Protein AF-A0A849T297-F1 (afdb_monomer)

Mean predicted aligned error: 6.34 Å

pLDDT: mean 84.64, std 11.65, range [43.94, 94.94]

Foldseek 3Di:
DVCPVVVVLLVVLVPDDVVLQPDKDKDKDWDPPQDDDVDDTWIKIWIARPSVRDTNDMDTDPDPPDD

Secondary structure (DSSP, 8-state):
-TTHHHHHHHHHHHTS-GGG---EEEEEEE-TT---TTPPPPEEEEEEETTTTEEEEEEEESS----

Nearest PDB structures (foldseek):
  3ly9-assembly1_A-2  TM=7.110E-01  e=8.480E-01  Escherichia coli str. K-12 substr. MG1655
  3ly8-assembly1_A-2  TM=6.869E-01  e=1.108E+00  Escherichia coli str. K-12 substr. MG1655
  3ly7-assembly1_A  TM=6.9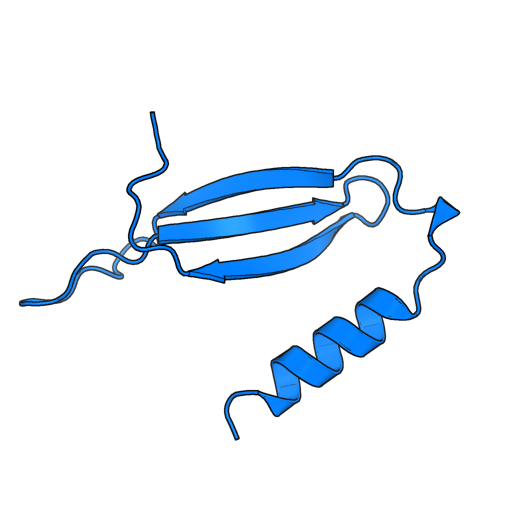24E-01  e=1.354E+00  Escherichia coli str. K-12 substr. MG1655
  8to0-assembly1_Fo  TM=6.013E-01  e=2.825E+00  Mus musculus
  2g5z-assembly1_A  TM=5.203E-01  e=2.642E+00  Aequorea victoria

Radius of gyration: 14.3 Å; Cα contacts (8 Å, |Δi|>4): 90; chains: 1; bounding box: 25×25×40 Å

Structure (mmCIF, N/CA/C/O backbone):
data_AF-A0A849T297-F1
#
_entry.id   AF-A0A849T297-F1
#
loop_
_atom_site.group_PDB
_atom_site.id
_atom_site.type_symbol
_atom_site.label_atom_id
_atom_site.label_alt_id
_atom_site.label_comp_id
_atom_site.label_asym_id
_atom_site.label_entity_id
_atom_site.label_seq_id
_atom_site.pdbx_PDB_ins_code
_atom_site.Cartn_x
_atom_site.Cartn_y
_atom_site.Cartn_z
_atom_site.occupancy
_atom_site.B_iso_or_equiv
_atom_site.auth_seq_id
_atom_site.auth_comp_id
_atom_site.auth_asym_id
_atom_site.auth_atom_id
_atom_site.pdbx_PDB_model_num
ATOM 1 N N . MET A 1 1 ? 13.926 -16.579 -1.432 1.00 47.50 1 MET A N 1
ATOM 2 C CA . MET A 1 1 ? 12.477 -16.859 -1.421 1.00 47.50 1 MET A CA 1
ATOM 3 C C . MET A 1 1 ? 11.738 -15.529 -1.457 1.00 47.50 1 MET A C 1
ATOM 5 O O . MET A 1 1 ? 11.765 -14.837 -0.452 1.00 47.50 1 MET A O 1
ATOM 9 N N . PRO A 1 2 ? 11.163 -15.111 -2.596 1.00 57.09 2 PRO A N 1
ATOM 10 C CA . PRO A 1 2 ? 10.557 -13.780 -2.734 1.00 57.09 2 PRO A CA 1
ATOM 11 C C . PRO A 1 2 ? 9.366 -13.527 -1.792 1.00 57.09 2 PRO A C 1
ATOM 13 O O . PRO A 1 2 ? 9.085 -12.378 -1.472 1.00 57.09 2 PRO A O 1
ATOM 16 N N . ASN A 1 3 ? 8.709 -14.588 -1.307 1.00 65.12 3 ASN A N 1
ATOM 17 C CA . ASN A 1 3 ? 7.468 -14.474 -0.536 1.00 65.12 3 ASN A CA 1
ATOM 18 C C . ASN A 1 3 ? 7.670 -14.359 0.980 1.00 65.12 3 ASN A C 1
ATOM 20 O O . ASN A 1 3 ? 6.782 -13.860 1.654 1.00 65.12 3 ASN A O 1
ATOM 24 N N . SER A 1 4 ? 8.828 -14.732 1.539 1.00 82.94 4 SER A N 1
ATOM 25 C CA . SER A 1 4 ? 8.978 -14.831 3.003 1.00 82.94 4 SER A CA 1
ATOM 26 C C . SER A 1 4 ? 8.774 -13.499 3.728 1.00 82.94 4 SER A C 1
ATOM 28 O O . SER A 1 4 ? 8.233 -13.473 4.829 1.00 82.94 4 SER A O 1
ATOM 30 N N . LEU A 1 5 ? 9.176 -12.384 3.109 1.00 85.50 5 LEU A N 1
ATOM 31 C CA . LEU A 1 5 ? 8.932 -11.050 3.656 1.00 85.50 5 LEU A CA 1
ATOM 32 C C . LEU A 1 5 ? 7.461 -10.646 3.528 1.00 85.50 5 LEU A C 1
ATOM 34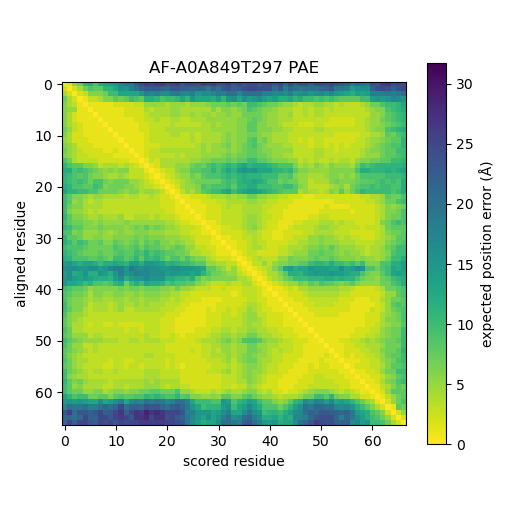 O O . LEU A 1 5 ? 6.908 -10.063 4.455 1.00 85.50 5 LEU A O 1
ATOM 38 N N . GLN A 1 6 ? 6.833 -10.946 2.391 1.00 86.50 6 GLN A N 1
ATOM 39 C CA . GLN A 1 6 ? 5.434 -10.602 2.160 1.00 86.50 6 GLN A CA 1
ATOM 40 C C . GLN A 1 6 ? 4.505 -11.406 3.074 1.00 86.50 6 GLN A C 1
ATOM 42 O O . GLN A 1 6 ? 3.578 -10.837 3.648 1.00 86.50 6 GLN A O 1
ATOM 47 N N . ASP A 1 7 ? 4.797 -12.686 3.276 1.00 89.25 7 ASP A N 1
ATOM 48 C CA . ASP A 1 7 ? 4.068 -13.558 4.193 1.00 89.25 7 ASP A CA 1
ATOM 49 C C . ASP A 1 7 ? 4.246 -13.083 5.640 1.00 89.25 7 ASP A C 1
ATOM 51 O O . ASP A 1 7 ? 3.266 -12.922 6.365 1.00 89.25 7 ASP A O 1
ATOM 55 N N . PHE A 1 8 ? 5.482 -12.766 6.049 1.00 91.50 8 PHE A N 1
ATOM 56 C CA . PHE A 1 8 ? 5.756 -12.201 7.372 1.00 91.50 8 PHE A CA 1
ATOM 57 C C . PHE A 1 8 ? 4.999 -10.889 7.600 1.00 91.50 8 PHE A C 1
ATOM 59 O O . PHE A 1 8 ? 4.327 -10.730 8.617 1.00 91.50 8 PHE A O 1
ATOM 66 N N . PHE A 1 9 ? 5.070 -9.968 6.637 1.00 88.81 9 PHE A N 1
ATOM 67 C CA . PHE A 1 9 ? 4.383 -8.684 6.708 1.00 88.81 9 PHE A CA 1
ATOM 68 C C . PHE A 1 9 ? 2.866 -8.862 6.812 1.00 88.81 9 PHE A C 1
ATOM 70 O O . PHE A 1 9 ? 2.234 -8.259 7.674 1.00 88.81 9 PHE A O 1
ATOM 77 N N . THR A 1 10 ? 2.289 -9.735 5.983 1.00 87.94 10 THR A N 1
ATOM 78 C CA . THR A 1 10 ? 0.846 -10.015 5.985 1.00 87.94 10 THR A CA 1
ATOM 79 C C . THR A 1 10 ? 0.403 -10.621 7.315 1.00 87.94 10 THR A C 1
ATOM 81 O O . THR A 1 10 ? -0.619 -10.211 7.866 1.00 87.94 10 THR A O 1
ATOM 84 N N . ASN A 1 11 ? 1.186 -11.546 7.874 1.00 90.69 11 ASN A N 1
ATOM 85 C CA . ASN A 1 11 ? 0.906 -12.152 9.176 1.00 90.69 11 ASN A CA 1
ATOM 86 C C . ASN A 1 11 ? 0.994 -11.131 10.315 1.00 90.69 11 ASN A C 1
ATOM 88 O O . ASN A 1 11 ? 0.121 -11.100 11.178 1.00 90.69 11 ASN A O 1
ATOM 92 N N . TRP A 1 12 ? 2.010 -10.266 10.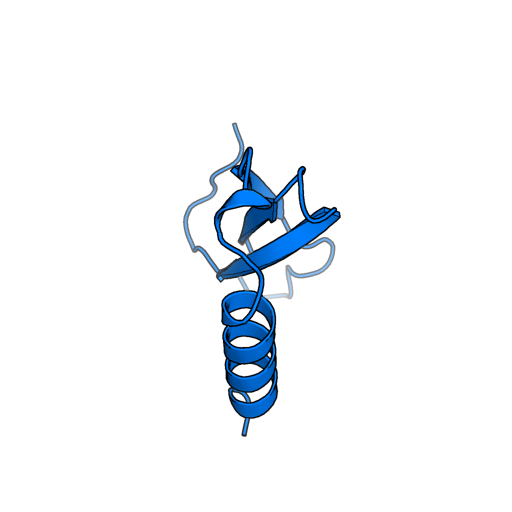300 1.00 90.50 12 TRP A N 1
ATOM 93 C CA . TRP A 1 12 ? 2.154 -9.199 11.285 1.00 90.50 12 TRP A CA 1
ATOM 94 C C . TRP A 1 12 ? 0.983 -8.215 11.222 1.00 90.50 12 TRP A C 1
ATOM 96 O O . TRP A 1 12 ? 0.348 -7.964 12.243 1.00 90.50 12 TRP A O 1
ATOM 106 N N . VAL A 1 13 ? 0.611 -7.740 10.030 1.00 88.56 13 VAL A N 1
ATOM 107 C CA . VAL A 1 13 ? -0.556 -6.859 9.861 1.00 88.56 13 VAL A CA 1
ATOM 108 C C . VAL A 1 13 ? -1.850 -7.545 10.313 1.00 88.56 13 VAL A C 1
ATOM 110 O O . VAL A 1 13 ? -2.703 -6.915 10.933 1.00 88.56 13 VAL A O 1
ATOM 113 N N . SER A 1 14 ? -1.989 -8.848 10.062 1.00 86.69 14 SER A N 1
ATOM 114 C CA . SER A 1 14 ? -3.168 -9.621 10.477 1.00 86.69 14 SER A CA 1
ATOM 115 C C . SER A 1 14 ? -3.278 -9.814 11.993 1.00 86.69 14 SER A C 1
ATOM 117 O O . SER A 1 14 ? -4.349 -10.182 12.471 1.00 86.69 14 SER A O 1
ATOM 119 N N . SER A 1 15 ? -2.200 -9.572 12.748 1.00 89.88 15 SER A N 1
ATOM 120 C CA . SER A 1 15 ? -2.213 -9.612 14.215 1.00 89.88 15 SER A CA 1
ATOM 121 C C . SER A 1 15 ? -2.784 -8.348 14.866 1.00 89.88 15 SER A C 1
ATOM 123 O O . SER A 1 15 ? -3.066 -8.367 16.064 1.00 89.88 15 SER A O 1
ATOM 125 N N . PHE A 1 16 ? -2.986 -7.263 14.107 1.00 86.94 16 PHE A N 1
ATOM 126 C CA . PHE A 1 16 ? -3.615 -6.053 14.633 1.00 86.94 16 PHE A CA 1
ATOM 127 C C . PHE A 1 16 ? -5.098 -6.267 14.932 1.00 86.94 16 PHE A C 1
ATOM 129 O O . PHE A 1 16 ? -5.784 -7.067 14.288 1.00 86.94 16 PHE A O 1
ATOM 136 N N . ASN A 1 17 ? -5.611 -5.511 15.904 1.00 84.62 17 ASN A N 1
ATOM 137 C CA . ASN A 1 17 ? -7.029 -5.551 16.216 1.00 84.62 17 ASN A CA 1
ATOM 138 C C . ASN A 1 17 ? -7.838 -4.965 15.045 1.00 84.62 17 ASN A C 1
ATOM 140 O O . ASN A 1 17 ? -7.577 -3.859 14.569 1.00 84.62 17 ASN A O 1
ATOM 144 N N . LYS A 1 18 ? -8.851 -5.707 14.590 1.00 79.88 18 LYS A N 1
ATOM 145 C CA . LYS A 1 18 ? -9.716 -5.309 13.473 1.00 79.88 18 LYS A CA 1
ATOM 146 C C . LYS A 1 18 ? -10.494 -4.027 13.765 1.00 79.88 18 LYS A C 1
ATOM 148 O O . LYS A 1 18 ? -10.793 -3.296 12.827 1.00 79.88 18 LYS A O 1
ATOM 153 N N . ASP A 1 19 ? -10.749 -3.720 15.035 1.00 84.75 19 ASP A N 1
ATOM 154 C CA . ASP A 1 19 ? -11.457 -2.503 15.450 1.00 84.75 19 ASP A CA 1
ATOM 155 C C . ASP A 1 19 ? -10.667 -1.213 15.145 1.00 84.75 19 ASP A C 1
ATOM 157 O O . ASP A 1 19 ? -11.239 -0.126 15.026 1.00 84.75 19 ASP A O 1
ATOM 161 N N . GLU A 1 20 ? -9.347 -1.318 14.971 1.00 80.00 20 GLU A N 1
ATOM 162 C CA . GLU A 1 20 ? -8.488 -0.197 14.572 1.00 80.00 20 GLU A CA 1
ATOM 163 C C . GLU A 1 20 ? -8.528 0.057 13.055 1.00 80.00 20 GLU A C 1
ATOM 165 O O . GLU A 1 20 ? -8.190 1.147 12.580 1.00 80.00 20 GLU A O 1
ATOM 170 N N . VAL A 1 21 ? -9.008 -0.914 12.270 1.00 81.56 21 VAL A N 1
ATOM 171 C CA . VAL A 1 21 ? -9.179 -0.798 10.818 1.00 81.56 21 VAL A CA 1
ATOM 172 C C . VAL A 1 21 ? -10.508 -0.106 10.514 1.00 81.56 21 VAL A C 1
ATOM 174 O O . VAL A 1 21 ? -11.497 -0.725 10.133 1.00 81.56 21 VAL A O 1
ATOM 177 N N . LYS A 1 22 ? -10.534 1.217 10.687 1.00 83.38 22 LYS A N 1
ATOM 178 C CA . LYS A 1 22 ? -11.757 2.023 10.516 1.00 83.38 22 LYS A CA 1
ATOM 179 C C . LYS A 1 22 ? -12.102 2.312 9.056 1.00 83.38 22 LYS A C 1
ATOM 181 O O . LYS A 1 22 ? -13.262 2.251 8.665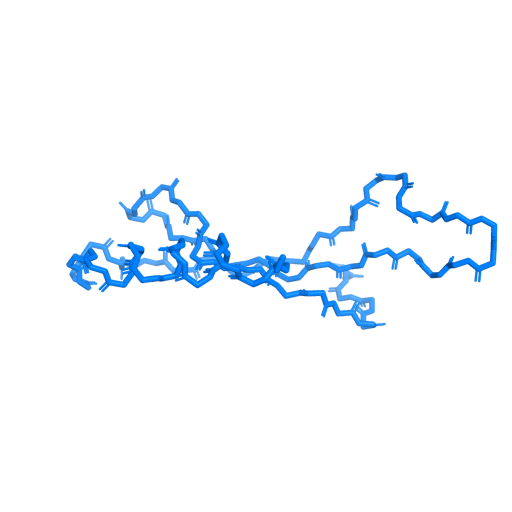 1.00 83.38 22 LYS A O 1
ATOM 186 N N . GLN A 1 23 ? -11.100 2.656 8.250 1.00 91.56 23 GLN A N 1
ATOM 187 C CA . GLN A 1 23 ? -11.271 2.98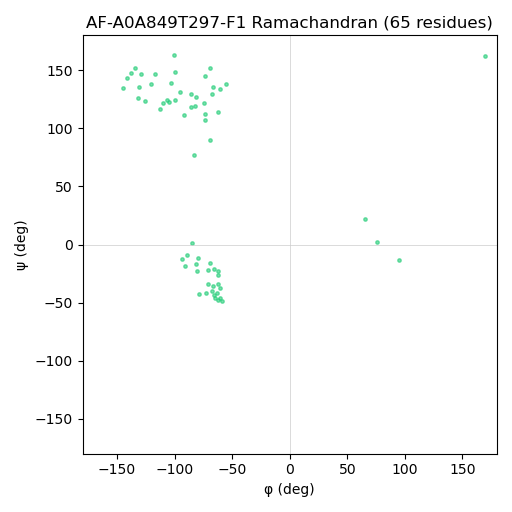6 6.838 1.00 91.56 23 GLN A CA 1
ATOM 188 C C . GLN A 1 23 ? -10.070 2.490 6.041 1.00 91.56 23 GLN A C 1
ATOM 190 O O . GLN A 1 23 ? -8.919 2.705 6.426 1.00 91.56 23 GLN A O 1
ATOM 195 N N . ILE A 1 24 ? -10.363 1.855 4.906 1.00 93.06 24 ILE A N 1
ATOM 196 C CA . ILE A 1 24 ? -9.363 1.379 3.956 1.00 93.06 24 ILE A CA 1
ATOM 197 C C . ILE A 1 24 ? -9.493 2.193 2.670 1.00 93.06 24 ILE A C 1
ATOM 199 O O . ILE A 1 24 ? -10.509 2.136 1.979 1.00 93.06 24 ILE A O 1
ATOM 203 N N . CYS A 1 25 ? -8.446 2.940 2.342 1.00 94.94 25 CYS A N 1
ATOM 204 C CA . CYS A 1 25 ? -8.308 3.630 1.069 1.00 94.94 25 CYS A CA 1
ATOM 205 C C . CYS A 1 25 ? -7.704 2.674 0.037 1.00 94.94 25 CYS A C 1
ATOM 207 O O . CYS A 1 25 ? -6.662 2.068 0.293 1.00 94.94 25 CYS A O 1
ATOM 209 N N . ILE A 1 26 ? -8.341 2.564 -1.131 1.00 94.44 26 ILE A N 1
ATOM 210 C CA . ILE A 1 26 ? -7.836 1.791 -2.269 1.00 94.44 26 ILE A CA 1
ATOM 211 C C . ILE A 1 26 ? -7.418 2.764 -3.362 1.00 94.44 26 ILE A C 1
ATOM 213 O O . ILE A 1 26 ? -8.237 3.549 -3.839 1.00 94.44 26 ILE A O 1
ATOM 217 N N . ASP A 1 27 ? -6.152 2.708 -3.764 1.00 92.25 27 ASP A N 1
ATOM 218 C CA . ASP A 1 27 ? -5.609 3.616 -4.767 1.00 92.25 27 ASP A CA 1
ATOM 219 C C . ASP A 1 27 ? -4.689 2.909 -5.770 1.00 92.25 27 ASP A C 1
ATOM 221 O O . ASP A 1 27 ? -4.007 1.931 -5.453 1.00 92.25 27 ASP A O 1
ATOM 225 N N . GLY A 1 28 ? -4.692 3.398 -7.010 1.00 90.88 28 GLY A N 1
ATOM 226 C CA . GLY A 1 28 ? -3.830 2.912 -8.082 1.00 90.88 28 GLY A CA 1
ATOM 227 C C . GLY A 1 28 ? -2.621 3.823 -8.265 1.00 90.88 28 GLY A C 1
ATOM 228 O O . GLY A 1 28 ? -2.775 5.013 -8.532 1.00 90.88 28 GLY A O 1
ATOM 229 N N . LYS A 1 29 ? -1.414 3.262 -8.186 1.00 89.69 29 LYS A N 1
ATOM 230 C CA . LYS A 1 29 ? -0.158 3.981 -8.418 1.00 89.69 29 LYS A CA 1
ATOM 231 C C . LYS A 1 29 ? 0.583 3.416 -9.620 1.00 89.69 29 LYS A C 1
ATOM 233 O O . LYS A 1 29 ? 0.577 2.216 -9.892 1.00 89.69 29 LYS A O 1
ATOM 238 N N . THR A 1 30 ? 1.274 4.301 -10.327 1.00 90.44 30 THR A N 1
ATOM 239 C CA . THR A 1 30 ? 2.208 3.927 -11.389 1.00 90.44 30 THR A CA 1
ATOM 240 C C . THR A 1 30 ? 3.628 4.099 -10.870 1.00 90.44 30 THR A C 1
ATOM 242 O O . THR A 1 30 ? 4.004 5.195 -10.456 1.00 90.44 30 THR A O 1
ATOM 245 N N . LEU A 1 31 ? 4.432 3.035 -10.892 1.00 89.56 31 LEU A N 1
ATOM 246 C CA . LEU A 1 31 ? 5.793 3.098 -10.371 1.00 89.56 31 LEU A CA 1
ATOM 247 C C . LEU A 1 31 ? 6.686 3.886 -11.340 1.00 89.56 31 LEU A C 1
ATOM 249 O O . LEU A 1 31 ? 6.953 3.446 -12.465 1.00 89.56 31 LEU A O 1
ATOM 253 N N . ARG A 1 32 ? 7.144 5.070 -10.922 1.00 88.81 32 ARG A N 1
ATOM 254 C CA . ARG A 1 32 ? 8.020 5.927 -11.733 1.00 88.81 32 ARG A CA 1
ATOM 255 C C . ARG A 1 32 ? 9.323 5.192 -12.061 1.00 88.81 32 ARG A C 1
ATOM 257 O O . ARG A 1 32 ? 9.922 4.569 -11.195 1.00 88.81 32 ARG A O 1
ATOM 264 N N . GLY A 1 33 ? 9.748 5.254 -13.323 1.00 88.12 33 GLY A N 1
ATOM 265 C CA . GLY A 1 33 ? 10.964 4.575 -13.793 1.00 88.12 33 GLY A CA 1
ATOM 266 C C . GLY A 1 33 ? 10.829 3.059 -13.986 1.00 88.12 33 GLY A C 1
ATOM 267 O O . GLY A 1 33 ? 11.796 2.415 -14.376 1.00 88.12 33 GLY A O 1
ATOM 268 N N . SER A 1 34 ? 9.644 2.476 -13.767 1.00 89.06 34 SER A N 1
ATOM 269 C CA . SER A 1 34 ? 9.424 1.036 -13.984 1.00 89.06 34 SER A CA 1
ATOM 270 C C . SER A 1 34 ? 9.424 0.621 -15.456 1.00 89.06 34 SER A C 1
ATOM 272 O O . SER A 1 34 ? 9.660 -0.543 -15.766 1.00 89.06 34 SER A O 1
ATOM 274 N N . LYS A 1 35 ? 9.176 1.561 -16.371 1.00 86.69 35 LYS A N 1
ATOM 275 C CA . LYS A 1 35 ? 9.185 1.300 -17.809 1.00 86.69 35 LYS A CA 1
ATOM 276 C C . LYS A 1 35 ? 10.626 1.136 -18.298 1.00 86.69 35 LYS A C 1
ATOM 278 O O . LYS A 1 35 ? 11.354 2.120 -18.419 1.00 86.69 35 LYS A O 1
ATOM 283 N N . ARG A 1 36 ? 11.018 -0.101 -18.607 1.00 84.88 36 ARG A N 1
ATOM 284 C CA . ARG A 1 36 ? 12.282 -0.439 -19.282 1.00 84.88 36 ARG A CA 1
ATOM 285 C C . ARG A 1 36 ? 12.030 -0.695 -20.769 1.00 84.88 36 ARG A C 1
ATOM 287 O O . ARG A 1 36 ? 10.888 -0.856 -21.196 1.00 84.88 36 ARG A O 1
ATOM 294 N N . LYS A 1 37 ? 13.083 -0.681 -21.589 1.00 83.56 37 LYS A N 1
ATOM 295 C CA . LYS A 1 37 ? 12.964 -0.901 -23.040 1.00 83.56 37 LYS A CA 1
ATOM 296 C C . LYS A 1 37 ? 12.409 -2.311 -23.287 1.00 83.56 37 LYS A C 1
ATOM 298 O O . LYS A 1 37 ? 13.074 -3.282 -22.959 1.00 83.56 37 LYS A O 1
ATOM 303 N N . GLY A 1 38 ? 11.197 -2.400 -23.834 1.00 78.25 38 GLY A N 1
ATOM 304 C CA . GLY A 1 38 ? 10.493 -3.669 -24.069 1.00 78.25 38 GLY A CA 1
ATOM 305 C C . GLY A 1 38 ? 9.515 -4.091 -22.964 1.00 78.25 38 GLY A C 1
ATOM 306 O O . GLY A 1 38 ? 8.654 -4.921 -23.233 1.00 78.25 38 GLY A O 1
ATOM 307 N N . ASP A 1 39 ? 9.563 -3.469 -21.781 1.00 82.12 39 ASP A N 1
ATOM 308 C CA . ASP A 1 39 ? 8.670 -3.791 -20.664 1.00 82.12 39 ASP A CA 1
ATOM 309 C C . ASP A 1 39 ? 7.504 -2.808 -20.532 1.00 82.12 39 ASP A C 1
ATOM 311 O O . ASP A 1 39 ? 7.606 -1.604 -20.805 1.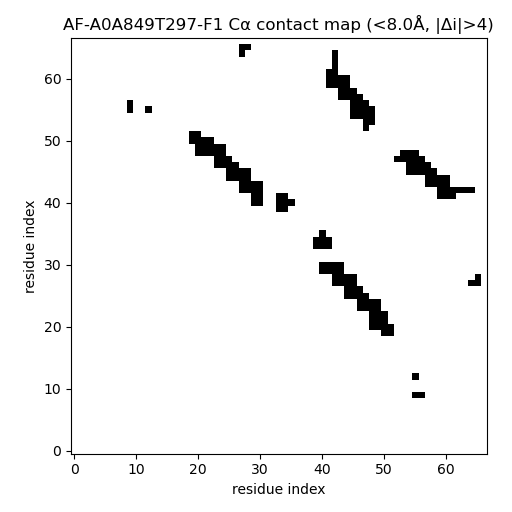00 82.12 39 ASP A O 1
ATOM 315 N N . ARG A 1 40 ? 6.374 -3.328 -20.046 1.00 83.62 40 ARG A N 1
ATOM 316 C CA . ARG A 1 40 ? 5.225 -2.506 -19.655 1.00 83.62 40 ARG A CA 1
ATOM 317 C C . ARG A 1 40 ? 5.520 -1.784 -18.342 1.00 83.62 40 ARG A C 1
ATOM 319 O O . ARG A 1 40 ? 6.157 -2.325 -17.442 1.00 83.62 40 ARG A O 1
ATOM 326 N N . THR A 1 41 ? 5.011 -0.561 -18.227 1.00 89.31 41 THR A N 1
ATOM 327 C CA . THR A 1 41 ? 5.008 0.185 -16.966 1.00 89.31 41 THR A CA 1
ATOM 328 C C . THR A 1 41 ? 4.317 -0.634 -15.874 1.00 89.31 41 THR A C 1
ATOM 330 O O . THR A 1 41 ? 3.273 -1.236 -16.116 1.00 89.31 41 THR A O 1
ATOM 333 N N . ILE A 1 42 ? 4.879 -0.639 -14.666 1.00 90.94 42 ILE A N 1
ATOM 334 C CA . ILE A 1 42 ? 4.292 -1.340 -13.525 1.00 90.94 42 ILE A CA 1
ATOM 335 C C . ILE A 1 42 ? 3.207 -0.460 -12.905 1.00 90.94 42 ILE A C 1
ATOM 337 O O . ILE A 1 42 ? 3.484 0.640 -12.411 1.00 90.94 42 ILE A O 1
ATOM 341 N N . HIS A 1 43 ? 1.982 -0.978 -12.903 1.00 90.00 43 HIS A N 1
ATOM 342 C CA . HIS A 1 43 ? 0.865 -0.434 -12.144 1.00 90.00 43 HIS A CA 1
ATOM 343 C C . HIS A 1 43 ? 0.636 -1.291 -10.900 1.00 90.00 43 HIS A C 1
ATOM 345 O O . HIS A 1 43 ? 0.740 -2.517 -10.953 1.00 90.00 43 HIS A O 1
ATOM 351 N N . VAL A 1 44 ? 0.350 -0.643 -9.777 1.00 92.38 44 VAL A N 1
ATOM 352 C CA . VAL A 1 44 ? 0.126 -1.292 -8.483 1.00 92.38 44 VAL A CA 1
ATOM 353 C C . VAL A 1 44 ? -1.154 -0.741 -7.872 1.00 92.38 44 VAL A C 1
ATOM 355 O O . VAL A 1 44 ? -1.370 0.468 -7.882 1.00 92.38 44 VAL A O 1
ATOM 358 N N . ILE A 1 45 ? -1.987 -1.623 -7.333 1.00 93.50 45 ILE A N 1
ATOM 359 C CA . ILE A 1 45 ? -3.111 -1.275 -6.463 1.00 93.50 45 ILE A CA 1
ATOM 360 C C . ILE A 1 45 ? -2.625 -1.409 -5.025 1.00 93.50 45 ILE A C 1
ATOM 362 O O . ILE A 1 45 ? -2.024 -2.423 -4.676 1.00 93.50 45 ILE A O 1
ATOM 366 N N . ASN A 1 46 ? -2.874 -0.399 -4.202 1.00 92.56 46 ASN A N 1
ATOM 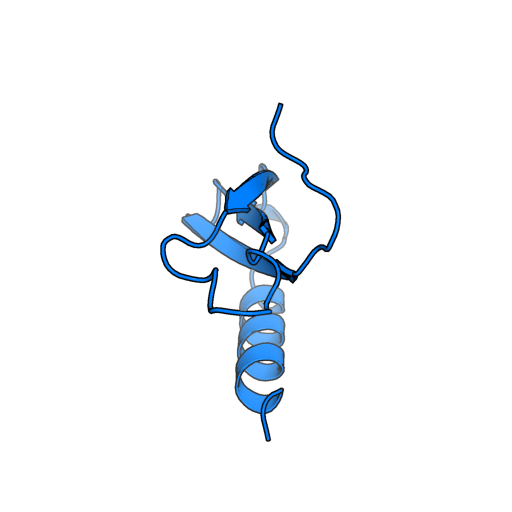367 C CA . ASN A 1 46 ? -2.479 -0.361 -2.802 1.00 92.56 46 ASN A CA 1
ATOM 368 C C . ASN A 1 46 ? -3.713 -0.217 -1.903 1.00 92.56 46 ASN A C 1
ATOM 370 O O . ASN A 1 46 ? -4.608 0.570 -2.204 1.00 92.56 46 ASN A O 1
ATOM 374 N N . ALA A 1 47 ? -3.731 -0.962 -0.796 1.00 93.50 47 ALA A N 1
ATOM 375 C CA . ALA A 1 47 ? -4.715 -0.823 0.271 1.00 93.50 47 ALA A CA 1
ATOM 376 C C . ALA A 1 47 ? -4.058 -0.168 1.488 1.00 93.50 47 ALA A C 1
ATOM 378 O O . ALA A 1 47 ? -3.052 -0.667 1.991 1.00 93.50 47 ALA A O 1
ATOM 379 N N . TYR A 1 48 ? -4.609 0.945 1.966 1.00 93.69 48 TYR A N 1
ATOM 380 C CA . TYR A 1 48 ? -4.061 1.708 3.087 1.00 93.69 48 TYR A CA 1
ATOM 381 C C . TYR A 1 48 ? -5.108 1.907 4.180 1.00 93.69 48 TYR A C 1
ATOM 383 O O . TYR A 1 48 ? -6.175 2.455 3.912 1.00 93.69 48 TYR A O 1
ATOM 391 N N . SER A 1 49 ? -4.804 1.481 5.406 1.00 93.31 49 SER A N 1
ATOM 392 C CA . SER A 1 49 ? -5.654 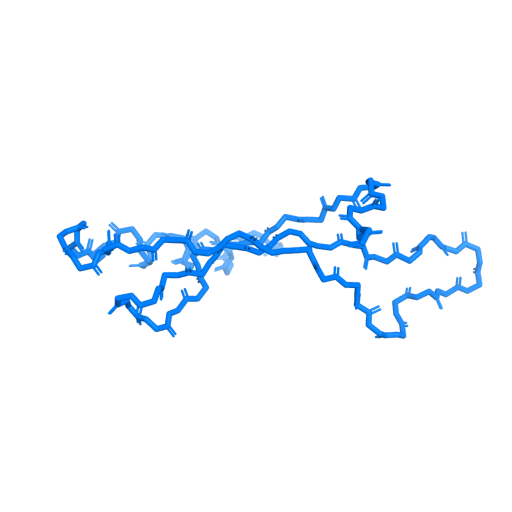1.729 6.572 1.00 93.31 49 SER A CA 1
ATOM 393 C C . SER A 1 49 ? -5.318 3.091 7.165 1.00 93.31 49 SER A C 1
ATOM 395 O O . SER A 1 49 ? -4.198 3.302 7.629 1.00 93.31 49 SER A O 1
ATOM 397 N N . THR A 1 50 ? -6.282 4.012 7.185 1.00 92.00 50 THR A N 1
ATOM 398 C CA . THR A 1 50 ? -6.085 5.327 7.818 1.00 92.00 50 THR A CA 1
ATOM 399 C C . THR A 1 50 ? -6.032 5.217 9.336 1.00 92.00 50 THR A C 1
ATOM 401 O O . THR A 1 50 ? -5.266 5.936 9.968 1.00 92.00 50 THR A O 1
ATOM 404 N N . GLY A 1 51 ? -6.799 4.287 9.914 1.00 89.44 51 GLY A N 1
ATOM 405 C CA . GLY A 1 51 ? -6.826 4.050 11.357 1.00 89.44 51 GLY A CA 1
ATOM 406 C C . GLY A 1 51 ? -5.508 3.495 11.896 1.00 89.44 51 GLY A C 1
ATOM 407 O O . GLY A 1 51 ? -5.080 3.897 12.970 1.00 89.44 51 GLY A O 1
ATOM 408 N N . LEU A 1 52 ? -4.835 2.643 11.116 1.00 90.00 52 LEU A N 1
ATOM 409 C CA . LEU A 1 52 ? -3.529 2.077 11.471 1.00 90.00 52 LEU A CA 1
ATOM 410 C C . LEU A 1 52 ? -2.337 2.879 10.917 1.00 90.00 52 LEU A C 1
ATOM 412 O O . LEU A 1 52 ? -1.191 2.611 11.265 1.00 90.00 52 LEU A O 1
ATOM 416 N N . GLY A 1 53 ? -2.579 3.818 9.999 1.00 91.31 53 GLY A N 1
ATOM 417 C CA . GLY A 1 53 ? -1.525 4.578 9.327 1.00 91.31 53 GLY A CA 1
ATOM 418 C C . GLY A 1 53 ? -0.608 3.741 8.421 1.00 91.31 53 GLY A C 1
ATOM 419 O O . GLY A 1 53 ? 0.507 4.179 8.124 1.00 91.31 53 GLY A O 1
ATOM 420 N N . LEU A 1 54 ? -1.043 2.561 7.957 1.00 92.06 54 LEU A N 1
ATOM 421 C CA . LEU A 1 54 ? -0.183 1.597 7.256 1.00 92.06 54 LEU A CA 1
ATOM 422 C C . LEU A 1 54 ? -0.804 0.992 5.990 1.00 92.06 54 LEU A C 1
ATOM 424 O O . LEU A 1 54 ? -2.023 0.855 5.860 1.00 92.06 54 LEU A O 1
ATOM 428 N N . SER A 1 55 ? 0.062 0.608 5.044 1.00 91.56 55 SER A N 1
ATOM 429 C CA . SER A 1 55 ? -0.334 -0.172 3.865 1.00 91.56 55 SER A CA 1
ATOM 430 C C . SER A 1 55 ? -0.590 -1.616 4.280 1.00 91.56 55 SER A C 1
ATOM 432 O O . SER A 1 55 ? 0.295 -2.267 4.819 1.00 91.56 55 SER A O 1
ATOM 434 N N . LEU A 1 56 ? -1.799 -2.113 4.037 1.00 91.69 56 LEU A N 1
ATOM 435 C CA . LEU A 1 56 ? -2.194 -3.484 4.364 1.00 91.69 56 LEU A CA 1
ATOM 436 C C . LEU A 1 56 ? -1.706 -4.486 3.314 1.00 91.69 56 LEU A C 1
ATOM 438 O O . LEU A 1 56 ? -1.582 -5.674 3.590 1.00 91.69 56 LEU A O 1
ATOM 442 N N . GLY A 1 57 ? -1.452 -4.015 2.094 1.00 89.88 57 GLY A N 1
ATOM 443 C CA . GLY A 1 57 ? -1.042 -4.863 0.988 1.00 89.88 57 GLY A CA 1
ATOM 444 C C . GLY A 1 57 ? -1.056 -4.135 -0.347 1.00 89.88 57 GLY A C 1
ATOM 445 O O . GLY A 1 57 ? -1.666 -3.072 -0.510 1.00 89.88 57 GLY A O 1
ATOM 446 N N . GLN A 1 58 ? -0.356 -4.728 -1.313 1.00 91.50 58 GLN A N 1
ATOM 447 C CA . GLN A 1 58 ? -0.196 -4.190 -2.658 1.00 91.50 58 GLN A CA 1
ATOM 448 C C . GLN A 1 58 ? -0.241 -5.308 -3.700 1.00 91.50 58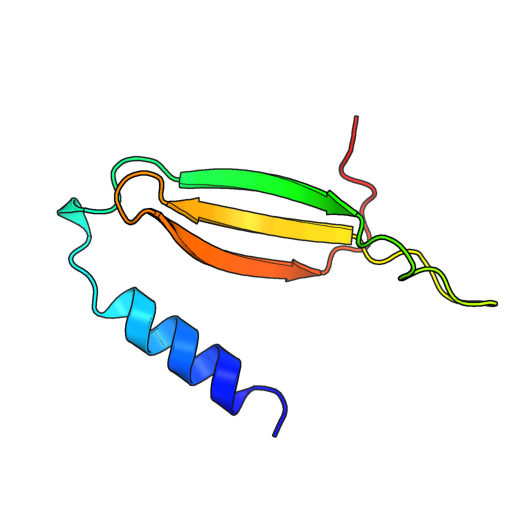 GLN A C 1
ATOM 450 O O . GLN A 1 58 ? 0.283 -6.397 -3.471 1.00 91.50 58 GLN A O 1
ATOM 455 N N . LEU A 1 59 ? -0.837 -5.024 -4.859 1.00 90.75 59 LEU A N 1
ATOM 456 C CA . LEU A 1 59 ? -0.962 -5.967 -5.968 1.00 90.75 59 LEU A CA 1
ATOM 457 C C . LEU A 1 59 ? -0.542 -5.310 -7.284 1.00 90.75 59 LEU A C 1
ATOM 459 O O . LEU A 1 59 ? -1.083 -4.273 -7.667 1.00 90.75 59 LEU A O 1
ATOM 463 N N . LYS A 1 60 ? 0.389 -5.936 -8.012 1.00 90.19 60 LYS A N 1
ATOM 464 C CA . LYS A 1 60 ? 0.712 -5.536 -9.388 1.00 90.19 60 LYS A CA 1
ATOM 465 C C . LYS A 1 60 ? -0.483 -5.823 -10.301 1.00 90.19 60 LYS A C 1
ATOM 467 O O . LYS A 1 60 ? -1.059 -6.904 -10.246 1.00 90.19 60 LYS A O 1
ATOM 472 N N . THR A 1 61 ? -0.831 -4.879 -11.168 1.00 87.19 61 THR A N 1
ATOM 473 C CA . THR A 1 61 ? -1.911 -5.032 -12.145 1.00 87.19 61 THR A CA 1
ATOM 474 C C . THR A 1 61 ? -1.450 -4.658 -13.548 1.00 87.19 61 THR A C 1
ATOM 476 O O . THR A 1 61 ? -0.638 -3.753 -13.733 1.00 87.19 61 THR A O 1
ATOM 479 N N . ASP A 1 62 ? -1.999 -5.352 -14.543 1.00 77.50 62 ASP A N 1
ATOM 480 C CA . ASP A 1 62 ? -1.802 -5.035 -15.960 1.00 77.50 62 ASP A CA 1
ATOM 481 C C . ASP A 1 62 ? -2.846 -4.037 -16.483 1.00 77.50 62 ASP A C 1
ATOM 483 O O . ASP A 1 62 ? -2.728 -3.532 -17.602 1.00 77.50 62 ASP A O 1
ATOM 487 N N . LYS A 1 63 ? -3.878 -3.727 -15.683 1.00 65.44 63 LYS A N 1
ATOM 488 C CA . LYS A 1 63 ? -4.879 -2.719 -16.030 1.00 65.44 63 LYS A CA 1
ATOM 489 C C . LYS A 1 63 ? -4.335 -1.333 -15.705 1.00 65.44 63 LYS A C 1
ATOM 491 O O . LYS A 1 63 ? -3.950 -1.042 -14.574 1.00 65.44 63 LYS A O 1
ATOM 496 N N . ARG A 1 64 ? -4.369 -0.438 -16.691 1.00 59.69 64 ARG A N 1
ATOM 497 C CA . ARG A 1 64 ? -4.136 0.993 -16.481 1.00 59.69 64 ARG A CA 1
ATOM 498 C C . ARG A 1 64 ? -5.333 1.547 -15.695 1.00 59.69 64 ARG A C 1
ATOM 500 O O . ARG A 1 64 ? -6.341 1.909 -16.284 1.00 59.69 64 ARG A O 1
ATOM 507 N N . ALA A 1 65 ? -5.254 1.519 -14.366 1.00 55.94 65 ALA A N 1
ATOM 508 C CA . ALA A 1 65 ? -6.375 1.859 -13.482 1.00 55.94 65 ALA A CA 1
ATOM 509 C C . ALA A 1 65 ? -6.518 3.368 -13.195 1.00 55.94 65 ALA A C 1
ATOM 511 O O . ALA A 1 65 ? -7.401 3.761 -12.443 1.00 55.94 65 ALA A O 1
ATOM 512 N N . MET A 1 66 ? -5.664 4.217 -13.773 1.00 50.22 66 MET A N 1
ATOM 513 C CA . MET A 1 66 ? -5.721 5.665 -13.563 1.00 50.22 66 MET A CA 1
ATOM 514 C C . MET A 1 66 ? -6.585 6.311 -14.647 1.00 50.22 66 MET A C 1
ATOM 516 O O . MET A 1 66 ? -6.188 6.341 -15.816 1.00 50.22 66 MET A O 1
ATOM 520 N N . LYS A 1 67 ? -7.749 6.814 -14.239 1.00 43.94 67 LYS A N 1
ATOM 521 C CA . LYS A 1 67 ? -8.430 7.919 -14.907 1.00 43.94 67 LYS A CA 1
ATOM 522 C C . LYS A 1 67 ? -8.318 9.139 -14.007 1.00 43.94 67 LYS A C 1
ATOM 524 O O . LYS A 1 67 ? -8.417 8.937 -12.777 1.00 43.94 67 LYS A O 1
#

Sequence (67 aa):
MPNSLQDFFTNWVSSFNKDEVKQICIDGKTLRGSKRKGDRTIHVINAYSTGLGLSLGQLKTDKRAMK

Solvent-accessible surface area (backbone atoms only — not comparable to full-atom values): 4159 Å² total; per-residue (Å²): 122,91,53,62,63,56,53,50,50,46,53,55,62,66,69,52,66,67,86,48,60,72,45,73,49,78,49,68,47,70,52,84,84,48,55,46,97,94,49,71,64,44,26,33,42,37,36,32,26,67,59,69,72,41,72,74,47,71,44,81,42,93,62,86,74,77,127